Protein AF-A0A8X6YU63-F1 (afdb_monomer_lite)

Secondary structure (DSSP, 8-state):
----HHHHHHHHHHHHHHHHHHHHHHH----SPBPTTSSBS--HHHHHHHHH-HHHHHHHH---HHHHHHHHHHHHHHHS-S---HHHHHHHHHHHHTT-

Sequence (100 aa):
MVLEEGKETCRVDVHKKEVQEKFRQQMGLLVHAPKFDCGTTNDDNTAREFFLNPVIASSITGIDEILIRKLHVVLTTTACGQNIDAQQFKKFCLATAKHY

pLDDT: mean 88.85, std 13.52, range [38.31, 98.19]

Organism: NCBI:txid2747483

Radius of gyration: 17.17 Å; chains: 1; bounding box: 36×43×43 Å

Structure (mmCIF, N/CA/C/O backbone):
data_AF-A0A8X6YU63-F1
#
_entry.id   AF-A0A8X6YU63-F1
#
loop_
_atom_site.group_PDB
_atom_site.id
_atom_site.type_symbol
_atom_site.label_atom_id
_atom_site.label_alt_id
_atom_site.label_comp_id
_atom_site.label_asym_id
_atom_site.label_entity_id
_atom_site.label_seq_id
_atom_site.pdbx_PDB_ins_code
_atom_site.Cartn_x
_atom_site.Cartn_y
_atom_site.Cartn_z
_atom_site.occupancy
_atom_site.B_iso_or_equiv
_atom_site.auth_seq_id
_atom_site.auth_comp_id
_atom_site.auth_asym_id
_atom_site.auth_atom_id
_atom_site.pdbx_PDB_model_num
ATOM 1 N N . MET A 1 1 ? 15.501 32.034 -19.719 1.00 38.31 1 MET A N 1
ATOM 2 C CA . MET A 1 1 ? 15.317 30.985 -18.698 1.00 38.31 1 MET A CA 1
ATOM 3 C C . MET A 1 1 ? 14.360 29.972 -19.312 1.00 38.31 1 MET A C 1
ATOM 5 O O . MET A 1 1 ? 13.159 30.190 -19.284 1.00 38.31 1 MET A O 1
ATOM 9 N N . VAL A 1 2 ? 14.906 29.014 -20.067 1.00 41.06 2 VAL A N 1
ATOM 10 C CA . VAL A 1 2 ? 14.133 28.059 -20.882 1.00 41.06 2 VAL A CA 1
ATOM 11 C C . VAL A 1 2 ? 13.936 26.786 -20.060 1.00 41.06 2 VAL A C 1
ATOM 13 O O . VAL A 1 2 ? 14.852 26.355 -19.367 1.00 41.06 2 VAL A O 1
ATOM 16 N N . LEU A 1 3 ? 12.711 26.279 -20.101 1.00 44.06 3 LEU A N 1
ATOM 17 C CA . LEU A 1 3 ? 12.097 25.290 -19.221 1.00 44.06 3 LEU A CA 1
ATOM 18 C C . LEU A 1 3 ? 12.840 23.935 -19.201 1.00 44.06 3 LEU A C 1
ATOM 20 O O . LEU A 1 3 ? 13.061 23.323 -20.244 1.00 44.06 3 LEU A O 1
ATOM 24 N N . GLU A 1 4 ? 13.151 23.444 -17.997 1.00 52.59 4 GLU A N 1
ATOM 25 C CA . GLU A 1 4 ? 13.648 22.088 -17.675 1.00 52.59 4 GLU A CA 1
ATOM 26 C C . GLU A 1 4 ? 12.513 21.025 -17.700 1.00 52.59 4 GLU A C 1
ATOM 28 O O . GLU A 1 4 ? 12.625 19.968 -17.096 1.00 52.59 4 GLU A O 1
ATOM 33 N N . GLU A 1 5 ? 11.402 21.247 -18.409 1.00 46.38 5 GLU A N 1
ATOM 34 C CA . GLU A 1 5 ? 10.229 20.344 -18.377 1.00 46.38 5 GLU A CA 1
ATOM 35 C C . GLU A 1 5 ? 10.428 19.022 -19.157 1.00 46.38 5 GLU A C 1
ATOM 37 O O . GLU A 1 5 ? 9.733 18.030 -18.930 1.00 46.38 5 GLU A O 1
ATOM 42 N N . GLY A 1 6 ? 11.416 18.957 -20.059 1.00 51.75 6 GLY A N 1
ATOM 43 C CA . GLY A 1 6 ? 11.653 17.780 -20.911 1.00 51.75 6 GLY A CA 1
ATOM 44 C C . GLY A 1 6 ? 12.423 16.623 -20.254 1.00 51.75 6 GLY A C 1
ATOM 45 O O . GLY A 1 6 ? 12.315 15.482 -20.703 1.00 51.75 6 GLY A O 1
ATOM 46 N N . LYS A 1 7 ? 13.208 16.879 -19.198 1.00 50.59 7 LYS A N 1
ATOM 47 C CA . LYS A 1 7 ? 14.044 15.848 -18.543 1.00 50.59 7 LYS A CA 1
ATOM 48 C C . LYS A 1 7 ? 13.287 15.029 -17.503 1.00 50.59 7 LYS A C 1
ATOM 50 O O . LYS A 1 7 ? 13.566 13.842 -17.339 1.00 50.59 7 LYS A O 1
ATOM 55 N N . GLU A 1 8 ? 12.361 15.658 -16.790 1.00 60.78 8 GLU A N 1
ATOM 56 C CA . GLU A 1 8 ? 11.668 15.053 -15.652 1.00 60.78 8 GLU A CA 1
ATOM 57 C C . GLU A 1 8 ? 10.664 13.984 -16.108 1.00 60.78 8 GLU A C 1
ATOM 59 O O . GLU A 1 8 ? 10.677 12.866 -15.594 1.00 60.78 8 GLU A O 1
ATOM 64 N N . THR A 1 9 ? 9.926 14.260 -17.187 1.00 64.69 9 THR A N 1
ATOM 65 C CA . THR A 1 9 ? 9.008 13.308 -17.839 1.00 64.69 9 THR A CA 1
ATOM 66 C C . THR A 1 9 ? 9.718 12.019 -18.274 1.00 64.69 9 THR A C 1
ATOM 68 O O . THR A 1 9 ? 9.260 10.919 -17.976 1.00 64.69 9 THR A O 1
ATOM 71 N N . CYS A 1 10 ? 10.907 12.133 -18.881 1.00 76.12 10 CYS A N 1
ATOM 72 C CA . CYS A 1 10 ? 11.695 10.977 -19.322 1.00 76.12 10 CYS A CA 1
ATOM 73 C C . CYS A 1 10 ? 12.128 10.080 -18.147 1.00 76.12 10 CYS A C 1
ATOM 75 O O . CYS A 1 10 ? 12.072 8.854 -18.242 1.00 76.12 10 CYS A O 1
ATOM 77 N N . ARG A 1 11 ? 12.516 10.672 -17.007 1.00 80.25 11 ARG A N 1
ATOM 78 C CA . ARG A 1 11 ? 12.911 9.910 -15.808 1.00 80.25 11 ARG A CA 1
ATOM 79 C C . ARG A 1 11 ? 11.734 9.152 -15.201 1.00 80.25 11 ARG A C 1
ATOM 81 O O . ARG A 1 11 ? 11.904 7.998 -14.811 1.00 80.25 11 ARG A O 1
ATOM 88 N N . VAL A 1 12 ? 10.559 9.779 -15.143 1.00 84.62 12 VAL A N 1
ATOM 89 C CA . VAL A 1 12 ? 9.330 9.141 -14.651 1.00 84.62 12 VAL A CA 1
ATOM 90 C C . VAL A 1 12 ? 8.928 7.974 -15.553 1.00 84.62 12 VAL A C 1
ATOM 92 O O . VAL A 1 12 ? 8.610 6.901 -15.046 1.00 84.62 12 VAL A O 1
ATOM 95 N N . ASP A 1 13 ? 9.015 8.134 -16.875 1.00 86.25 13 ASP A N 1
ATOM 96 C CA . ASP A 1 13 ? 8.669 7.075 -17.828 1.00 86.25 13 ASP A CA 1
ATOM 97 C C . ASP A 1 13 ? 9.627 5.880 -17.769 1.00 86.25 13 ASP A C 1
ATOM 99 O O . ASP A 1 13 ? 9.188 4.728 -17.845 1.00 86.25 13 ASP A O 1
ATOM 103 N N . VAL A 1 14 ? 10.930 6.132 -17.608 1.00 90.69 14 VAL A N 1
ATOM 104 C CA . VAL A 1 14 ? 11.932 5.071 -17.419 1.00 90.69 14 VAL A CA 1
ATOM 105 C C . VAL A 1 14 ? 11.658 4.318 -16.122 1.00 90.69 14 VAL A C 1
ATOM 107 O O . VAL A 1 14 ? 11.517 3.096 -16.147 1.00 90.69 14 VAL A O 1
ATOM 110 N N . HIS A 1 15 ? 11.488 5.035 -15.010 1.00 91.50 15 HIS A N 1
ATOM 111 C CA . HIS A 1 15 ? 11.225 4.410 -13.718 1.00 91.50 15 HIS A CA 1
ATOM 112 C C . HIS A 1 15 ? 9.908 3.622 -13.710 1.00 91.50 15 HIS A C 1
ATOM 114 O O . HIS A 1 15 ? 9.842 2.503 -13.202 1.00 91.50 15 HIS A O 1
ATOM 120 N N . LYS A 1 16 ? 8.860 4.158 -14.345 1.00 91.19 16 LYS A N 1
ATOM 121 C CA . LYS A 1 16 ? 7.585 3.460 -14.525 1.00 91.19 16 LYS A CA 1
ATOM 122 C C . LYS A 1 16 ? 7.776 2.135 -15.261 1.00 91.19 16 LYS A C 1
ATOM 124 O O . LYS A 1 16 ? 7.267 1.120 -14.793 1.00 91.19 16 LYS A O 1
ATOM 129 N N . LYS A 1 17 ? 8.535 2.112 -16.362 1.00 92.50 17 LYS A N 1
ATOM 130 C CA . LYS A 1 17 ? 8.830 0.869 -17.097 1.00 92.50 17 LYS A CA 1
ATOM 131 C C . LYS A 1 17 ? 9.617 -0.134 -16.255 1.00 92.50 17 LYS A C 1
ATOM 133 O O . LYS A 1 17 ? 9.310 -1.321 -16.295 1.00 92.50 17 LYS A O 1
ATOM 138 N N . GLU A 1 18 ? 10.588 0.327 -15.469 1.00 94.75 18 GLU A N 1
ATOM 139 C CA . GLU A 1 18 ? 11.350 -0.535 -14.555 1.00 94.75 18 GLU A CA 1
ATOM 140 C C . GLU A 1 18 ? 10.447 -1.192 -13.505 1.00 94.75 18 GLU A C 1
ATOM 142 O O . GLU A 1 18 ? 10.536 -2.398 -13.274 1.00 94.75 18 GLU A O 1
ATOM 147 N N . VAL A 1 19 ? 9.556 -0.417 -12.883 1.00 94.56 19 VAL A N 1
ATOM 148 C CA . VAL A 1 19 ? 8.589 -0.918 -11.896 1.00 94.56 19 VAL A CA 1
ATOM 149 C C . VAL A 1 19 ? 7.632 -1.927 -12.536 1.00 94.56 19 VAL A C 1
ATOM 151 O O . VAL A 1 19 ? 7.415 -3.003 -11.978 1.00 94.56 19 VAL A O 1
ATOM 154 N N . GLN A 1 20 ? 7.103 -1.624 -13.725 1.00 94.50 20 GLN A N 1
ATOM 155 C CA . GLN A 1 20 ? 6.225 -2.532 -14.471 1.00 94.50 20 GLN A CA 1
ATOM 156 C C . GLN A 1 20 ? 6.910 -3.864 -14.788 1.00 94.50 20 GLN A C 1
ATOM 158 O O . GLN A 1 20 ? 6.322 -4.926 -14.583 1.00 94.50 20 GLN A O 1
ATOM 163 N N . GLU A 1 21 ? 8.164 -3.821 -15.239 1.00 95.56 21 GLU A N 1
ATOM 164 C CA . GLU A 1 21 ? 8.920 -5.029 -15.560 1.00 95.56 21 GLU A CA 1
ATOM 165 C C . GLU A 1 21 ? 9.242 -5.850 -14.306 1.00 95.56 21 GLU A C 1
ATOM 167 O O . GLU A 1 21 ? 9.113 -7.072 -14.327 1.00 95.56 21 GLU A O 1
ATOM 172 N N . LYS A 1 22 ? 9.573 -5.206 -13.180 1.00 96.50 22 LYS A N 1
ATOM 173 C CA . LYS A 1 22 ? 9.772 -5.905 -11.902 1.00 96.50 22 LYS A CA 1
ATOM 174 C C . LYS A 1 22 ? 8.504 -6.623 -11.433 1.00 96.50 22 LYS A C 1
ATOM 176 O O . LYS A 1 22 ? 8.598 -7.770 -11.003 1.00 96.50 22 LYS A O 1
ATOM 181 N N . PHE A 1 23 ? 7.329 -6.000 -11.555 1.00 95.50 23 PHE A N 1
ATOM 182 C CA . PHE A 1 23 ? 6.055 -6.664 -11.245 1.00 95.50 23 PHE A CA 1
ATOM 183 C C . PHE A 1 23 ? 5.790 -7.860 -12.158 1.00 95.50 23 PHE A C 1
ATOM 185 O O . PHE A 1 23 ? 5.385 -8.924 -11.681 1.00 95.50 23 PHE A O 1
ATOM 192 N N . ARG A 1 24 ? 6.089 -7.723 -13.452 1.00 94.69 24 ARG A N 1
ATOM 193 C CA . ARG A 1 24 ? 5.958 -8.815 -14.418 1.00 94.69 24 ARG A CA 1
ATOM 194 C C . ARG A 1 24 ? 6.887 -9.983 -14.086 1.00 94.69 24 ARG A C 1
ATOM 196 O O . ARG A 1 24 ? 6.453 -11.127 -14.124 1.00 94.69 24 ARG A O 1
ATOM 203 N N . GLN A 1 25 ? 8.145 -9.706 -13.742 1.00 95.69 25 GLN A N 1
ATOM 204 C CA . GLN A 1 25 ? 9.161 -10.729 -13.475 1.00 95.69 25 GLN A CA 1
ATOM 205 C C . GLN A 1 25 ? 8.988 -11.419 -12.119 1.00 95.69 25 GLN A C 1
ATOM 207 O O . GLN A 1 25 ? 9.141 -12.633 -12.035 1.00 95.69 25 GLN A O 1
ATOM 212 N N . GLN A 1 26 ? 8.695 -10.661 -11.060 1.00 94.62 26 GLN A N 1
ATOM 213 C CA . GLN A 1 26 ? 8.677 -11.190 -9.691 1.00 94.62 26 GLN A CA 1
ATOM 214 C C . GLN A 1 26 ? 7.298 -11.684 -9.252 1.00 94.62 26 GLN A C 1
ATOM 216 O O . GLN A 1 26 ? 7.215 -12.554 -8.391 1.00 94.62 26 GLN A O 1
ATOM 221 N N . MET A 1 27 ? 6.221 -11.135 -9.820 1.00 92.25 27 MET A N 1
ATOM 222 C CA . MET A 1 27 ? 4.846 -11.469 -9.429 1.00 92.25 27 MET A CA 1
ATOM 223 C C . MET A 1 27 ? 3.984 -11.967 -10.592 1.00 92.25 27 MET A C 1
ATOM 225 O O . MET A 1 27 ? 2.831 -12.325 -10.378 1.00 92.25 27 MET A O 1
ATOM 229 N N . GLY A 1 28 ? 4.495 -11.972 -11.829 1.00 91.94 28 GLY A N 1
ATOM 230 C CA . GLY A 1 28 ? 3.688 -12.315 -13.003 1.00 91.94 28 GLY A CA 1
ATOM 231 C C . GLY A 1 28 ? 2.585 -11.295 -13.311 1.00 91.94 28 GLY A C 1
ATOM 232 O O . GLY A 1 28 ? 1.668 -11.605 -14.069 1.00 91.94 28 GLY A O 1
ATOM 233 N N . LEU A 1 29 ? 2.649 -10.086 -12.735 1.00 91.75 29 LEU A N 1
ATOM 234 C CA . LEU A 1 29 ? 1.591 -9.079 -12.837 1.00 91.75 29 LEU A CA 1
ATOM 235 C C . LEU A 1 29 ? 1.871 -8.052 -13.931 1.00 91.75 29 LEU A C 1
ATOM 237 O O . LEU A 1 29 ? 2.925 -7.419 -13.962 1.00 91.75 29 LEU A O 1
ATOM 241 N N . LEU A 1 30 ? 0.877 -7.820 -14.789 1.00 91.62 30 LEU A N 1
ATOM 242 C CA . LEU A 1 30 ? 0.884 -6.727 -15.759 1.00 91.62 30 LEU A CA 1
ATOM 243 C C . LEU A 1 30 ? 0.242 -5.485 -15.142 1.00 91.62 30 LEU A C 1
ATOM 245 O O . LEU A 1 30 ? -0.965 -5.274 -15.242 1.00 91.62 30 LEU A O 1
ATOM 249 N N . VAL A 1 31 ? 1.059 -4.644 -14.513 1.00 90.75 31 VAL A N 1
ATOM 250 C CA . VAL A 1 31 ? 0.593 -3.428 -13.834 1.00 90.75 31 VAL A CA 1
ATOM 251 C C . VAL A 1 31 ? 0.609 -2.232 -14.789 1.00 90.75 31 VAL A C 1
ATOM 253 O O . VAL A 1 31 ? 1.608 -1.935 -15.441 1.00 90.75 31 VAL A O 1
ATOM 256 N N . HIS A 1 32 ? -0.495 -1.491 -14.827 1.00 87.38 32 HIS A N 1
ATOM 257 C CA . HIS A 1 32 ? -0.625 -0.181 -15.463 1.00 87.38 32 HIS A CA 1
ATOM 258 C C . HIS A 1 32 ? -0.255 -0.168 -16.964 1.00 87.38 32 HIS A C 1
ATOM 260 O O . HIS A 1 32 ? 0.208 0.842 -17.501 1.00 87.38 32 HIS A O 1
ATOM 266 N N . ALA A 1 33 ? -0.448 -1.295 -17.653 1.00 87.00 33 ALA A N 1
ATOM 267 C CA . ALA A 1 33 ? -0.299 -1.374 -19.099 1.00 87.00 33 ALA A CA 1
ATOM 268 C C . ALA A 1 33 ? -1.560 -0.810 -19.779 1.00 87.00 33 ALA A C 1
ATOM 270 O O . ALA A 1 33 ? -2.660 -0.985 -19.252 1.00 87.00 33 ALA A O 1
ATOM 271 N N . PRO A 1 34 ? -1.438 -0.104 -20.912 1.00 84.44 34 PRO A N 1
ATOM 272 C CA . PRO A 1 34 ? -2.592 0.450 -21.613 1.00 84.44 34 PRO A CA 1
ATOM 273 C C . PRO A 1 34 ? -3.517 -0.666 -22.118 1.00 84.44 34 PRO A C 1
ATOM 275 O O . PRO A 1 34 ? -3.052 -1.653 -22.689 1.00 84.44 34 PRO A O 1
ATOM 278 N N . LYS A 1 35 ? -4.828 -0.497 -21.914 1.00 85.50 35 LYS A N 1
ATOM 279 C CA . LYS A 1 35 ? -5.869 -1.345 -22.511 1.00 85.50 35 LYS A CA 1
ATOM 280 C C . LYS A 1 35 ? -6.390 -0.727 -23.810 1.00 85.50 35 LYS A C 1
ATOM 282 O O . LYS A 1 35 ? -6.335 0.488 -23.990 1.00 85.50 35 LYS A O 1
ATOM 287 N N . PHE A 1 36 ? -6.893 -1.570 -24.712 1.00 79.31 36 PHE A N 1
ATOM 288 C CA . PHE A 1 36 ? -7.450 -1.139 -26.000 1.00 79.31 36 PHE A CA 1
ATOM 289 C C . PHE A 1 36 ? -8.737 -0.311 -25.835 1.00 79.31 36 PHE A C 1
ATOM 291 O O .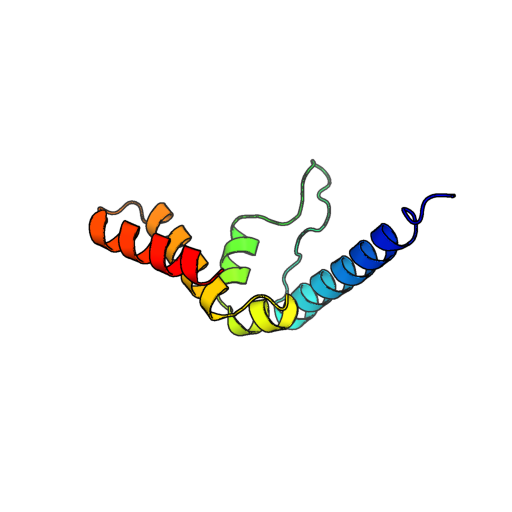 PHE A 1 36 ? -8.995 0.597 -26.616 1.00 79.31 36 PHE A O 1
ATOM 298 N N . ASP A 1 37 ? -9.516 -0.593 -24.792 1.00 77.19 37 ASP A N 1
ATOM 299 C CA . ASP A 1 37 ? -10.842 -0.042 -24.502 1.00 77.19 37 ASP A CA 1
ATOM 300 C C . ASP A 1 37 ? -10.829 1.067 -23.429 1.00 77.19 37 ASP A C 1
ATOM 302 O O . ASP A 1 37 ? -11.789 1.227 -22.679 1.00 77.19 37 ASP A O 1
ATOM 306 N N . CYS A 1 38 ? -9.761 1.876 -23.413 1.00 73.81 38 CYS A N 1
ATOM 307 C CA . CYS A 1 38 ? -9.457 2.922 -22.425 1.00 73.81 38 CYS A CA 1
ATOM 308 C C . CYS A 1 38 ? -9.045 2.387 -21.037 1.00 73.81 38 CYS A C 1
ATOM 310 O O . CYS A 1 38 ? -9.444 1.322 -20.580 1.00 73.81 38 CYS A O 1
ATOM 312 N N . GLY A 1 39 ? -8.218 3.160 -20.326 1.00 82.81 39 GLY A N 1
ATOM 313 C CA . GLY A 1 39 ? -7.723 2.788 -18.998 1.00 82.81 39 GLY A CA 1
ATOM 314 C C . GLY A 1 39 ? -6.508 1.858 -19.037 1.00 82.81 39 GLY A C 1
ATOM 315 O O . GLY A 1 39 ? -5.702 1.893 -19.971 1.00 82.81 39 GLY A O 1
ATOM 316 N N . THR A 1 40 ? -6.329 1.068 -17.975 1.00 86.00 40 THR A N 1
ATOM 317 C CA . THR A 1 40 ? -5.131 0.232 -17.803 1.00 86.00 40 THR A CA 1
ATOM 318 C C . THR A 1 40 ? -5.448 -1.185 -17.341 1.00 86.00 40 THR A C 1
ATOM 320 O O . THR A 1 40 ? -6.564 -1.492 -16.920 1.00 86.00 40 THR A O 1
ATOM 323 N N . THR A 1 41 ? -4.454 -2.067 -17.404 1.00 85.44 41 THR A N 1
ATOM 324 C CA . THR A 1 41 ? -4.536 -3.452 -16.921 1.00 85.44 41 THR A CA 1
ATOM 325 C C . THR A 1 41 ? -4.702 -3.578 -15.414 1.00 85.44 41 THR A C 1
ATOM 327 O O . THR A 1 41 ? -4.976 -4.677 -14.956 1.00 85.44 41 THR A O 1
ATOM 330 N N . ASN A 1 42 ? -4.629 -2.479 -14.658 1.00 86.50 42 ASN A N 1
ATOM 331 C CA . ASN A 1 42 ? -4.996 -2.477 -13.247 1.00 86.50 42 ASN A CA 1
ATOM 332 C C . ASN A 1 42 ? -6.493 -2.760 -13.107 1.00 86.50 42 ASN A C 1
ATOM 334 O O . ASN A 1 42 ? -7.330 -1.895 -13.358 1.00 86.50 42 ASN A O 1
ATOM 338 N N . ASP A 1 43 ? -6.807 -3.983 -12.720 1.00 86.50 43 ASP A N 1
ATOM 339 C CA . ASP A 1 43 ? -8.137 -4.443 -12.358 1.00 86.50 43 ASP A CA 1
ATOM 340 C C . ASP A 1 43 ? -8.144 -4.963 -10.915 1.00 86.50 43 ASP A C 1
ATOM 342 O O . ASP A 1 43 ? -7.117 -4.976 -10.227 1.00 86.50 43 ASP A O 1
ATOM 346 N N . ASP A 1 44 ? -9.312 -5.400 -10.447 1.00 85.62 44 ASP A N 1
ATOM 347 C CA . ASP A 1 44 ? -9.454 -5.918 -9.089 1.00 85.62 44 ASP A CA 1
ATOM 348 C C . ASP A 1 44 ? -8.533 -7.118 -8.823 1.00 85.62 44 ASP A C 1
ATOM 350 O O . ASP A 1 44 ? -8.103 -7.324 -7.690 1.00 85.62 44 ASP A O 1
ATOM 354 N N . ASN A 1 45 ? -8.228 -7.930 -9.841 1.00 87.62 45 ASN A N 1
ATOM 355 C CA . ASN A 1 45 ? -7.318 -9.062 -9.690 1.00 87.62 45 ASN A CA 1
ATOM 356 C C . ASN A 1 45 ? -5.880 -8.583 -9.455 1.00 87.62 45 ASN A C 1
ATOM 358 O O . ASN A 1 45 ? -5.226 -9.017 -8.511 1.00 87.62 45 ASN A O 1
ATOM 362 N N . THR A 1 46 ? -5.431 -7.614 -10.248 1.00 89.44 46 THR A N 1
ATOM 363 C CA . THR A 1 46 ? -4.122 -6.969 -10.094 1.00 89.44 46 THR A CA 1
ATOM 364 C C . THR A 1 46 ? -3.983 -6.317 -8.718 1.00 89.44 46 THR A C 1
ATOM 366 O O . THR A 1 46 ? -2.953 -6.467 -8.062 1.00 89.44 46 THR A O 1
ATOM 369 N N . ALA A 1 47 ? -5.031 -5.633 -8.246 1.00 91.50 47 ALA A N 1
ATOM 370 C CA . ALA A 1 47 ? -5.045 -5.031 -6.916 1.00 91.50 47 ALA A CA 1
ATOM 371 C C . ALA A 1 47 ? -4.949 -6.089 -5.803 1.00 91.50 47 ALA A C 1
ATOM 373 O O . ALA A 1 47 ? -4.171 -5.915 -4.866 1.00 91.50 47 ALA A O 1
ATOM 374 N N . ARG A 1 48 ? -5.693 -7.201 -5.905 1.00 91.06 48 ARG A N 1
ATOM 375 C CA . ARG A 1 48 ? -5.620 -8.301 -4.926 1.00 91.06 48 ARG A CA 1
ATOM 376 C C . ARG A 1 48 ? -4.213 -8.881 -4.850 1.00 91.06 48 ARG A C 1
ATOM 378 O O . ARG A 1 48 ? -3.649 -8.935 -3.762 1.00 91.06 48 ARG A O 1
ATOM 385 N N . GLU A 1 49 ? -3.633 -9.234 -5.991 1.00 92.69 49 GLU A N 1
ATOM 386 C CA . GLU A 1 49 ? -2.291 -9.818 -6.049 1.00 92.69 49 GLU A CA 1
ATOM 387 C C . GLU A 1 49 ? -1.211 -8.866 -5.519 1.00 92.69 49 GLU A C 1
ATOM 389 O O . GLU A 1 49 ? -0.323 -9.293 -4.780 1.00 92.69 49 GLU A O 1
ATOM 394 N N . PHE A 1 50 ? -1.324 -7.561 -5.800 1.00 95.12 50 PHE A N 1
ATOM 395 C CA . PHE A 1 50 ? -0.426 -6.545 -5.240 1.00 95.12 50 PHE A CA 1
ATOM 396 C C . PHE A 1 50 ? -0.402 -6.579 -3.704 1.00 95.12 50 PHE A C 1
ATOM 398 O O . PHE A 1 50 ? 0.670 -6.569 -3.098 1.00 95.12 50 PHE A O 1
ATOM 405 N N . PHE A 1 51 ? -1.570 -6.649 -3.058 1.00 95.19 51 PHE A N 1
ATOM 406 C CA . PHE A 1 51 ? -1.645 -6.636 -1.597 1.00 95.19 51 PHE A CA 1
ATOM 407 C C . PHE A 1 51 ? -1.398 -8.002 -0.933 1.00 95.19 51 PHE A C 1
ATOM 409 O O . PHE A 1 51 ? -1.135 -8.032 0.270 1.00 95.19 51 PHE A O 1
ATOM 416 N N . LEU A 1 52 ? -1.444 -9.117 -1.676 1.00 93.06 52 LEU A N 1
ATOM 417 C CA . LEU A 1 52 ? -1.142 -10.455 -1.143 1.00 93.06 52 LEU A CA 1
ATOM 418 C C . LEU A 1 52 ? 0.339 -10.624 -0.772 1.00 93.06 52 LEU A C 1
ATOM 420 O O . LEU A 1 52 ? 0.651 -11.337 0.181 1.00 93.06 52 LEU A O 1
ATOM 424 N N . ASN A 1 53 ? 1.247 -9.936 -1.474 1.00 94.31 53 ASN A N 1
ATOM 425 C CA . ASN A 1 53 ? 2.694 -10.028 -1.254 1.00 94.31 53 ASN A CA 1
ATOM 426 C C . ASN A 1 53 ? 3.316 -8.656 -0.926 1.00 94.31 53 ASN A C 1
ATOM 428 O O . ASN A 1 53 ? 4.116 -8.133 -1.707 1.00 94.31 53 ASN A O 1
ATOM 432 N N . PRO A 1 54 ? 3.008 -8.064 0.245 1.00 95.69 54 PRO A N 1
ATOM 433 C CA . PRO A 1 54 ? 3.423 -6.703 0.591 1.00 95.69 54 PRO A CA 1
ATOM 434 C C . PRO A 1 54 ? 4.946 -6.523 0.654 1.00 95.69 54 PRO A C 1
ATOM 436 O O . PRO A 1 54 ? 5.431 -5.435 0.369 1.00 95.69 54 PRO A O 1
ATOM 439 N N . VAL A 1 55 ? 5.704 -7.580 0.972 1.00 97.06 55 VAL A N 1
ATOM 440 C CA . VAL A 1 55 ? 7.181 -7.566 0.979 1.00 97.06 55 VAL A CA 1
ATOM 441 C C . VAL A 1 55 ? 7.725 -7.309 -0.430 1.00 97.06 55 VAL A C 1
ATOM 443 O O . VAL A 1 55 ? 8.559 -6.429 -0.632 1.00 97.06 55 VAL A O 1
ATOM 446 N N . ILE A 1 56 ? 7.225 -8.056 -1.421 1.00 95.75 56 ILE A N 1
ATOM 447 C CA . ILE A 1 56 ? 7.644 -7.920 -2.821 1.00 95.75 56 ILE A CA 1
ATOM 448 C C . ILE A 1 56 ? 7.160 -6.574 -3.369 1.00 95.75 56 ILE A C 1
ATOM 450 O O . ILE A 1 56 ? 7.941 -5.833 -3.961 1.00 95.75 56 ILE A O 1
ATOM 454 N N . ALA A 1 57 ? 5.903 -6.207 -3.105 1.00 96.00 57 ALA A N 1
ATOM 455 C CA . ALA A 1 57 ? 5.343 -4.923 -3.517 1.00 96.00 57 ALA A CA 1
ATOM 456 C C . ALA A 1 57 ? 6.143 -3.728 -2.959 1.00 96.00 57 ALA A C 1
ATOM 458 O O . ALA A 1 57 ? 6.448 -2.792 -3.700 1.00 96.00 57 ALA A O 1
ATOM 459 N N . SER A 1 58 ? 6.545 -3.788 -1.687 1.00 97.25 58 SER A N 1
ATOM 460 C CA . SER A 1 58 ? 7.430 -2.806 -1.046 1.00 97.25 58 SER A CA 1
ATOM 461 C C . SER A 1 58 ? 8.797 -2.757 -1.725 1.00 97.25 58 SER A C 1
ATOM 463 O O . SER A 1 58 ? 9.242 -1.691 -2.144 1.00 97.25 58 SER A O 1
ATOM 465 N N . SER A 1 59 ? 9.428 -3.913 -1.947 1.00 97.50 59 SER A N 1
ATOM 466 C CA . SER A 1 59 ? 10.733 -3.994 -2.615 1.00 97.50 59 SER A CA 1
ATOM 467 C C . SER A 1 59 ? 10.721 -3.417 -4.037 1.00 97.50 59 SER A C 1
ATOM 469 O O . SER A 1 59 ? 11.691 -2.785 -4.460 1.00 97.50 59 SER A O 1
ATOM 471 N N . ILE A 1 60 ? 9.627 -3.609 -4.777 1.00 96.19 60 ILE A N 1
ATOM 472 C CA . ILE A 1 60 ? 9.487 -3.119 -6.152 1.00 96.19 60 ILE A CA 1
ATOM 473 C C . ILE A 1 60 ? 9.201 -1.615 -6.190 1.00 96.19 60 ILE A C 1
ATOM 475 O O . ILE A 1 60 ? 9.818 -0.905 -6.985 1.00 96.19 60 ILE A O 1
ATOM 479 N N . THR A 1 61 ? 8.259 -1.141 -5.370 1.00 94.81 61 THR A N 1
ATOM 480 C CA . THR A 1 61 ? 7.766 0.249 -5.410 1.00 94.81 61 THR A CA 1
ATOM 481 C C . THR A 1 61 ? 8.569 1.212 -4.541 1.00 94.81 61 THR A C 1
ATOM 483 O O . THR A 1 61 ? 8.479 2.420 -4.735 1.00 94.81 61 THR A O 1
ATOM 486 N N . GLY A 1 62 ? 9.328 0.698 -3.572 1.00 95.31 62 GLY A N 1
ATOM 487 C CA . GLY A 1 62 ? 9.992 1.490 -2.537 1.00 95.31 62 GLY A CA 1
ATOM 488 C C . GLY A 1 62 ? 9.041 2.048 -1.472 1.00 95.31 62 GLY A C 1
ATOM 489 O O . GLY A 1 62 ? 9.470 2.839 -0.635 1.00 95.31 62 GLY A O 1
ATOM 490 N N . ILE A 1 63 ? 7.759 1.667 -1.496 1.00 95.62 63 ILE A N 1
ATOM 491 C CA . ILE A 1 63 ? 6.773 2.063 -0.485 1.00 95.62 63 ILE A CA 1
ATOM 492 C C . ILE A 1 63 ? 6.957 1.189 0.754 1.00 95.62 63 ILE A C 1
ATOM 494 O O . ILE A 1 63 ? 7.119 -0.021 0.644 1.00 95.62 63 ILE A O 1
ATOM 498 N N . ASP A 1 64 ? 6.872 1.792 1.939 1.00 96.69 64 ASP A N 1
ATOM 499 C CA . ASP A 1 64 ? 6.965 1.073 3.206 1.00 96.69 64 ASP A CA 1
ATOM 500 C C . ASP A 1 64 ? 5.985 -0.118 3.290 1.00 96.69 64 ASP A C 1
ATOM 502 O O . ASP A 1 64 ? 4.780 0.001 3.050 1.00 96.69 64 ASP A O 1
ATOM 506 N N . GLU A 1 65 ? 6.508 -1.283 3.676 1.00 97.12 65 GLU A N 1
ATOM 507 C CA . GLU A 1 65 ? 5.735 -2.527 3.738 1.00 97.12 65 GLU A CA 1
ATOM 508 C C . GLU A 1 65 ? 4.587 -2.434 4.753 1.00 97.12 65 GLU A C 1
ATOM 510 O O . GLU A 1 65 ? 3.486 -2.938 4.509 1.00 97.12 65 GLU A O 1
ATOM 515 N N . ILE A 1 66 ? 4.823 -1.776 5.894 1.00 96.81 66 ILE A N 1
ATOM 516 C CA . ILE A 1 66 ? 3.816 -1.628 6.948 1.00 96.81 66 ILE A CA 1
ATOM 517 C C . ILE A 1 66 ? 2.655 -0.779 6.430 1.00 96.81 66 ILE A C 1
ATOM 519 O O . ILE A 1 66 ? 1.495 -1.111 6.692 1.00 96.81 66 ILE A O 1
ATOM 523 N N . LEU A 1 67 ? 2.937 0.273 5.660 1.00 96.94 67 LEU A N 1
ATOM 524 C CA . LEU A 1 67 ? 1.909 1.072 5.003 1.00 96.94 67 LEU A CA 1
ATOM 525 C C . LEU A 1 67 ? 1.077 0.232 4.024 1.00 96.94 67 LEU A C 1
ATOM 527 O O . LEU A 1 67 ? -0.151 0.265 4.109 1.00 96.94 67 LEU A O 1
ATOM 531 N N . ILE A 1 68 ? 1.710 -0.574 3.163 1.00 97.25 68 ILE A N 1
ATOM 532 C CA . ILE A 1 68 ? 0.999 -1.464 2.223 1.00 97.25 68 ILE A CA 1
ATOM 533 C C . ILE A 1 68 ? 0.065 -2.419 2.982 1.00 97.25 68 ILE A C 1
ATOM 535 O O . ILE A 1 68 ? -1.108 -2.557 2.630 1.00 97.25 68 ILE A O 1
ATOM 539 N N . ARG A 1 69 ? 0.547 -3.033 4.071 1.00 97.44 69 ARG A N 1
ATOM 540 C CA . ARG A 1 69 ? -0.260 -3.929 4.919 1.00 97.44 69 ARG A CA 1
ATOM 541 C C . ARG A 1 69 ? -1.439 -3.210 5.568 1.00 97.44 69 ARG A C 1
ATOM 543 O O . ARG A 1 69 ? -2.549 -3.737 5.574 1.00 97.44 69 ARG A O 1
ATOM 550 N N . LYS A 1 70 ? -1.223 -2.010 6.113 1.00 97.19 70 LYS A N 1
ATOM 551 C CA . LYS A 1 70 ? -2.291 -1.216 6.737 1.00 97.19 70 LYS A CA 1
ATOM 552 C C . LYS A 1 70 ? -3.359 -0.816 5.718 1.00 97.19 70 LYS A C 1
ATOM 554 O O . LYS A 1 70 ? -4.546 -0.938 6.015 1.00 97.19 70 LYS A O 1
ATOM 559 N N . LEU A 1 71 ? -2.957 -0.408 4.514 1.00 96.81 71 LEU A N 1
ATOM 560 C CA . LEU A 1 71 ? -3.885 -0.095 3.425 1.00 96.81 71 LEU A CA 1
ATOM 561 C C . LEU A 1 71 ? -4.691 -1.324 2.997 1.00 96.81 71 LEU A C 1
ATOM 563 O O . LEU A 1 71 ? -5.902 -1.212 2.814 1.00 96.81 71 LEU A O 1
ATOM 567 N N . HIS A 1 72 ? -4.066 -2.502 2.930 1.00 96.56 72 HIS A N 1
ATOM 568 C CA . HIS A 1 72 ? -4.791 -3.745 2.672 1.00 96.56 72 HIS A CA 1
ATOM 569 C C . HIS A 1 72 ? -5.884 -4.002 3.719 1.00 96.56 72 HIS A C 1
ATOM 571 O O . HIS A 1 72 ? -7.020 -4.301 3.361 1.00 96.56 72 HIS A O 1
ATOM 577 N N . VAL A 1 73 ? -5.579 -3.822 5.010 1.00 96.75 73 VAL A N 1
ATOM 578 C CA . VAL A 1 73 ? -6.574 -3.972 6.087 1.00 96.75 73 VAL A CA 1
ATOM 579 C C . VAL A 1 73 ? -7.717 -2.973 5.930 1.00 96.75 73 VAL A C 1
ATOM 581 O O . VAL A 1 73 ? -8.873 -3.369 6.062 1.00 96.75 73 VAL A O 1
ATOM 584 N N . VAL A 1 74 ? -7.426 -1.704 5.625 1.00 96.62 74 VAL A N 1
ATOM 585 C CA . VAL A 1 74 ? -8.458 -0.677 5.398 1.00 96.62 74 VAL A CA 1
ATOM 586 C C . VAL A 1 74 ? -9.393 -1.100 4.267 1.00 96.62 74 VAL A C 1
ATOM 588 O O . VAL A 1 74 ? -10.602 -1.160 4.478 1.00 96.62 74 VAL A O 1
ATOM 591 N N . LEU A 1 75 ? -8.839 -1.454 3.105 1.00 95.44 75 LEU A N 1
ATOM 592 C CA . LEU A 1 75 ? -9.610 -1.837 1.920 1.00 95.44 75 LEU A CA 1
ATOM 593 C C . LEU A 1 75 ? -10.452 -3.095 2.167 1.00 95.44 75 LEU A C 1
ATOM 595 O O . LEU A 1 75 ? -11.659 -3.090 1.921 1.00 95.44 75 LEU A O 1
ATOM 599 N N . THR A 1 76 ? -9.849 -4.147 2.722 1.00 94.75 76 THR A N 1
ATOM 600 C CA . THR A 1 76 ? -10.547 -5.403 3.028 1.00 94.75 76 THR A CA 1
ATOM 601 C C . THR A 1 76 ? -11.646 -5.190 4.063 1.00 94.75 76 THR A C 1
ATOM 603 O O . THR A 1 76 ? -12.740 -5.727 3.911 1.00 94.75 76 THR A O 1
ATOM 606 N N . THR A 1 77 ? -11.403 -4.355 5.077 1.00 96.56 77 THR A N 1
ATOM 607 C CA . THR A 1 77 ? -12.418 -4.013 6.082 1.00 96.56 77 THR A CA 1
ATOM 608 C C . THR A 1 77 ? -13.578 -3.255 5.443 1.00 96.56 77 THR A C 1
ATOM 610 O O . THR A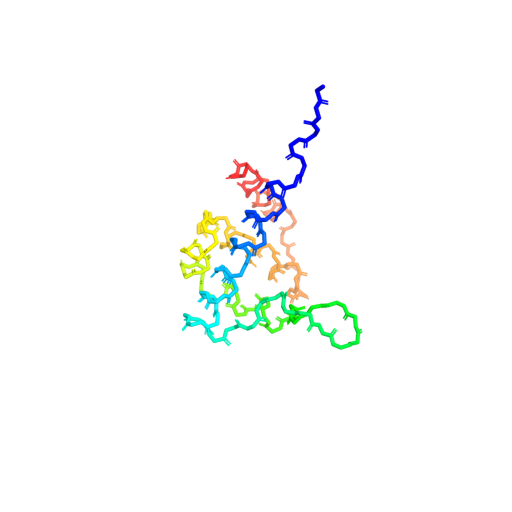 1 77 ? -14.724 -3.596 5.690 1.00 96.56 77 THR A O 1
ATOM 613 N N . THR A 1 78 ? -13.326 -2.288 4.556 1.00 94.69 78 THR A N 1
ATOM 614 C CA . THR A 1 78 ? -14.418 -1.584 3.857 1.00 94.69 78 THR A CA 1
ATOM 615 C C . THR A 1 78 ? -15.212 -2.480 2.905 1.00 94.69 78 THR A C 1
ATOM 617 O O . THR A 1 78 ? -16.400 -2.249 2.702 1.00 94.69 78 THR A O 1
ATOM 620 N N . ALA A 1 79 ? -14.578 -3.512 2.345 1.00 93.62 79 ALA A N 1
ATOM 621 C CA . ALA A 1 79 ? -15.183 -4.414 1.369 1.00 93.62 79 ALA A CA 1
ATOM 622 C C . ALA A 1 79 ? -15.800 -5.688 1.983 1.00 93.62 79 ALA A C 1
ATOM 624 O O . ALA A 1 79 ? -16.393 -6.479 1.254 1.00 93.62 79 ALA A O 1
ATOM 625 N N . CYS A 1 80 ? -15.677 -5.924 3.296 1.00 94.31 80 CYS A N 1
ATOM 626 C CA . CYS A 1 80 ? -16.053 -7.211 3.901 1.00 94.31 80 CYS A CA 1
ATOM 627 C C . CYS A 1 80 ? -17.570 -7.451 3.997 1.00 94.31 80 CYS A C 1
ATOM 629 O O . CYS A 1 80 ? -18.000 -8.582 4.232 1.00 94.31 80 CYS A O 1
ATOM 631 N N . GLY A 1 81 ? -18.385 -6.400 3.857 1.00 95.31 81 GLY A N 1
ATOM 632 C CA . GLY A 1 81 ? -19.844 -6.483 3.974 1.0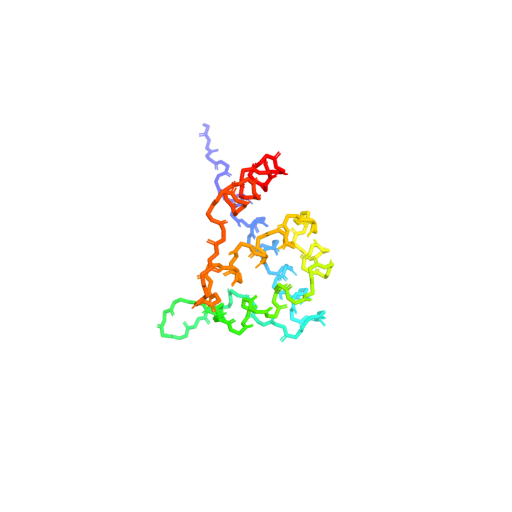0 95.31 81 GLY A CA 1
ATOM 633 C C . GLY A 1 81 ? -20.350 -6.863 5.373 1.00 95.31 81 GLY A C 1
ATOM 634 O O . GLY A 1 81 ? -21.507 -7.248 5.510 1.00 95.31 81 GLY A O 1
ATOM 635 N N . GLN A 1 82 ? -19.499 -6.788 6.401 1.00 95.25 82 GLN A N 1
ATOM 636 C CA . GLN A 1 82 ? -19.839 -7.100 7.792 1.00 95.25 82 GLN A CA 1
ATOM 637 C C . GLN A 1 82 ? -19.995 -5.828 8.632 1.00 95.25 82 GLN A C 1
ATOM 639 O O . GLN A 1 82 ? -19.487 -4.762 8.282 1.00 95.25 82 GLN A O 1
ATOM 644 N N . ASN A 1 83 ? -20.653 -5.956 9.786 1.00 96.44 83 ASN A N 1
ATOM 645 C CA . ASN A 1 83 ? -20.654 -4.900 10.795 1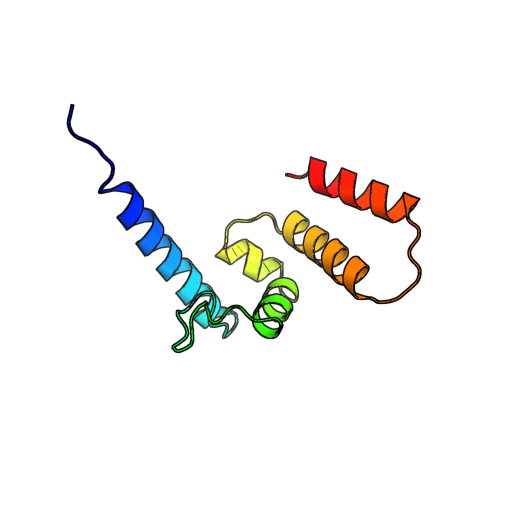.00 96.44 83 ASN A CA 1
ATOM 646 C C . ASN A 1 83 ? -19.251 -4.743 11.391 1.00 96.44 83 ASN A C 1
ATOM 648 O O . ASN A 1 83 ? -18.643 -5.713 11.842 1.00 96.44 83 ASN A O 1
ATOM 652 N N . ILE A 1 84 ? -18.757 -3.508 11.412 1.00 96.75 84 ILE A N 1
ATOM 653 C CA . ILE A 1 84 ? -17.417 -3.158 11.888 1.00 96.75 84 ILE A CA 1
ATOM 654 C C . ILE A 1 84 ? -17.558 -2.215 13.080 1.00 96.75 84 ILE A C 1
ATOM 65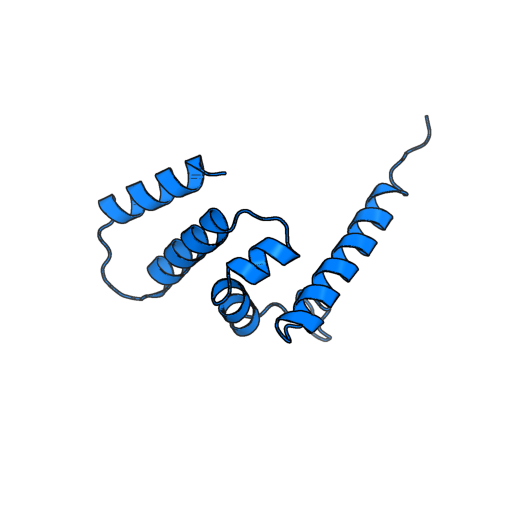6 O O . ILE A 1 84 ? -18.399 -1.315 13.072 1.00 96.75 84 ILE A O 1
ATOM 660 N N . ASP A 1 85 ? -16.704 -2.378 14.091 1.00 97.38 85 ASP A N 1
ATOM 661 C CA . ASP A 1 85 ? -16.576 -1.386 15.158 1.00 97.38 85 ASP A CA 1
ATOM 662 C C . ASP A 1 85 ? -16.018 -0.077 14.577 1.00 97.38 85 ASP A C 1
ATOM 664 O O . ASP A 1 85 ? -14.826 0.056 14.278 1.00 97.38 85 ASP A O 1
ATOM 668 N N . ALA A 1 86 ? -16.898 0.913 14.436 1.00 96.56 86 ALA A N 1
ATOM 669 C CA . ALA A 1 86 ? -16.560 2.207 13.862 1.00 96.56 86 ALA A CA 1
ATOM 670 C C . ALA A 1 86 ? -15.481 2.958 14.661 1.00 96.56 86 ALA A C 1
ATOM 672 O O . ALA A 1 86 ? -14.663 3.668 14.073 1.00 96.56 86 ALA A O 1
ATOM 673 N N . GLN A 1 87 ? -15.441 2.813 15.990 1.00 98.00 87 GLN A N 1
ATOM 674 C CA . GLN A 1 87 ? -14.450 3.494 16.827 1.00 98.00 87 GLN A CA 1
ATOM 675 C C . GLN A 1 87 ? -13.076 2.847 16.685 1.00 98.00 87 GLN A C 1
ATOM 677 O O . GLN A 1 87 ? -12.069 3.552 16.573 1.00 98.00 87 GLN A O 1
ATOM 682 N N . GLN A 1 88 ? -13.022 1.515 16.660 1.00 97.69 88 GLN A N 1
ATOM 683 C CA . GLN A 1 88 ? -11.777 0.789 16.437 1.00 97.69 88 GLN A CA 1
ATOM 684 C C . GLN A 1 88 ? -11.235 1.045 15.027 1.00 97.69 88 GLN A C 1
ATOM 686 O O . GLN A 1 88 ? -10.058 1.383 14.875 1.00 97.69 88 GLN A O 1
ATOM 691 N N . PHE A 1 89 ? -12.096 0.983 14.010 1.00 97.88 89 PHE A N 1
ATOM 692 C CA . PHE A 1 89 ? -11.710 1.243 12.626 1.00 97.88 89 PHE A CA 1
ATOM 693 C C . PHE A 1 89 ? -11.221 2.681 12.420 1.00 97.88 89 PHE A C 1
ATOM 695 O O . PHE A 1 89 ? -10.175 2.900 11.807 1.00 97.88 89 PHE A O 1
ATOM 702 N N . LYS A 1 90 ? -11.896 3.672 13.021 1.00 97.88 90 LYS A N 1
ATOM 703 C CA . LYS A 1 90 ? -11.447 5.073 13.011 1.00 97.88 90 LYS A CA 1
ATOM 704 C C . LYS A 1 90 ? -10.054 5.232 13.622 1.00 97.88 90 LYS A C 1
ATOM 706 O O . LYS A 1 90 ? -9.206 5.902 13.035 1.00 97.88 90 LYS A O 1
ATOM 711 N N . LYS A 1 91 ? -9.795 4.619 14.783 1.00 98.19 91 LYS A N 1
ATOM 712 C CA . LYS A 1 91 ? -8.467 4.649 15.425 1.00 98.19 91 LYS A CA 1
ATOM 713 C C . LYS A 1 91 ? -7.400 4.029 14.522 1.00 98.19 91 LYS A C 1
ATOM 715 O O . LYS A 1 91 ? -6.325 4.609 14.387 1.00 98.19 91 LYS A O 1
ATOM 720 N N . PHE A 1 92 ? -7.710 2.904 13.877 1.00 97.81 92 PHE A N 1
ATOM 721 C CA . PHE A 1 92 ? -6.804 2.241 12.938 1.00 97.81 92 PHE A CA 1
ATOM 722 C C . PHE A 1 92 ? -6.484 3.121 11.722 1.00 97.81 92 PHE A C 1
ATOM 724 O O . PHE A 1 92 ? -5.314 3.286 11.373 1.00 97.81 92 PHE A O 1
ATOM 731 N N . CYS A 1 93 ? -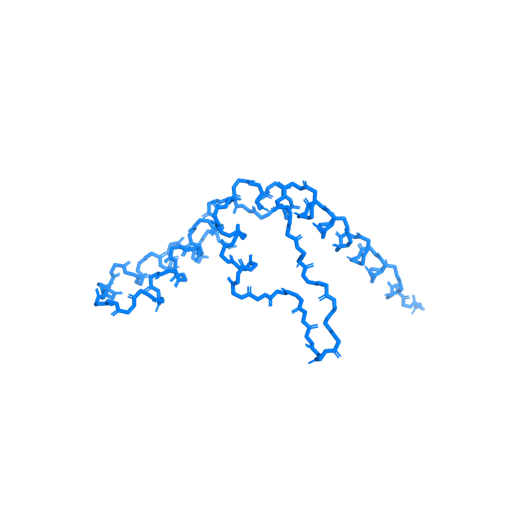7.495 3.752 11.119 1.00 97.44 93 CYS A N 1
ATOM 732 C CA . CYS A 1 93 ? -7.308 4.667 9.991 1.00 97.44 93 CYS A CA 1
ATOM 733 C C . CYS A 1 93 ? -6.448 5.878 10.378 1.00 97.44 93 CYS A C 1
ATOM 735 O O . CYS A 1 93 ? -5.517 6.221 9.657 1.00 97.44 93 CYS A O 1
ATOM 737 N N . LEU A 1 94 ? -6.690 6.487 11.545 1.00 97.75 94 LEU A N 1
ATOM 738 C CA . LEU A 1 94 ? -5.884 7.611 12.039 1.00 97.75 94 LEU A CA 1
ATOM 739 C C . LEU A 1 94 ? -4.433 7.206 12.334 1.00 97.75 94 LEU A C 1
ATOM 741 O O . LEU A 1 94 ? -3.513 7.962 12.040 1.00 97.75 94 LEU A O 1
ATOM 745 N N . ALA A 1 95 ? -4.212 6.022 12.906 1.00 96.19 95 ALA A N 1
ATOM 746 C CA . ALA A 1 95 ? -2.868 5.494 13.134 1.00 96.19 95 ALA A CA 1
ATOM 747 C C . ALA A 1 95 ? -2.146 5.150 11.821 1.00 96.19 95 ALA A C 1
ATOM 749 O O . ALA A 1 95 ? -0.926 5.267 11.738 1.00 96.19 95 ALA A O 1
ATOM 750 N N . THR A 1 96 ? -2.894 4.739 10.796 1.00 96.25 96 THR A N 1
ATOM 751 C CA . THR A 1 96 ? -2.366 4.515 9.445 1.00 96.25 96 THR A CA 1
ATOM 752 C C . THR A 1 96 ? -1.993 5.833 8.780 1.00 96.25 96 THR A C 1
ATOM 754 O O . THR A 1 96 ? -0.889 5.946 8.268 1.00 96.25 96 THR A O 1
ATOM 757 N N . ALA A 1 97 ? -2.850 6.852 8.875 1.00 95.44 97 ALA A N 1
ATOM 758 C CA . ALA A 1 97 ? -2.585 8.179 8.327 1.00 95.44 97 ALA A CA 1
ATOM 759 C C . ALA A 1 97 ? -1.365 8.856 8.966 1.00 95.44 97 ALA A C 1
ATOM 761 O O . ALA A 1 97 ? -0.645 9.551 8.279 1.00 95.44 97 ALA A O 1
ATOM 762 N N . LYS A 1 98 ? -1.100 8.632 10.260 1.00 95.06 98 LYS A N 1
ATOM 763 C CA . LYS A 1 98 ? 0.106 9.147 10.942 1.00 95.06 98 LYS A CA 1
ATOM 764 C C . LYS A 1 98 ? 1.411 8.457 10.527 1.00 95.06 98 LYS A C 1
ATOM 766 O O . LYS A 1 98 ? 2.477 8.906 10.929 1.00 95.06 98 LYS A O 1
ATOM 771 N N . HIS A 1 99 ? 1.322 7.320 9.839 1.00 87.44 99 HIS A N 1
ATOM 772 C CA . HIS A 1 99 ? 2.477 6.551 9.365 1.00 87.44 99 HIS A CA 1
ATOM 773 C C . HIS A 1 99 ? 2.968 7.034 7.990 1.00 87.44 99 HIS A C 1
ATOM 775 O O . HIS A 1 99 ? 4.032 6.611 7.553 1.00 87.44 99 HIS A O 1
ATOM 781 N N . TYR A 1 100 ? 2.189 7.889 7.324 1.00 82.12 100 TYR A N 1
ATOM 782 C CA . TYR A 1 100 ? 2.477 8.518 6.038 1.00 82.12 100 TYR A CA 1
ATOM 783 C C . TYR A 1 100 ? 2.671 10.023 6.242 1.00 82.12 100 TYR A C 1
ATOM 785 O O . TYR A 1 100 ? 3.606 10.581 5.632 1.00 82.12 100 TYR A O 1
#

Foldseek 3Di:
DDDPVVPVVVVVVVLVVQLQVLCCVVQVDRPFPADPVGGGPDDPVNVVSLLVCLVSNCVSPVDDSVLSVLVVVLVCVVVVPDDDDPVVSVVSVVVSVVVD